Protein AF-A0A972LKK6-F1 (afdb_monomer)

Mean predicted aligned error: 5.14 Å

Foldseek 3Di:
DLVVLVVLVVCCVVVVNPVPVVSVVVLVVLVVVVVVPDAFQDVPSDADPDCPRHPVVSVLSVVCSVPVPQRDDVVVPDDPVVVPDDD

pLDDT: mean 87.82, std 10.49, range [48.38, 96.5]

Sequence (87 aa):
DLGNLELIRLAGRTLDRPDLRVATDLAARIVADVGAGPQCGLPGNVESPGLMTGLAGIGYGMLRLADPDQVPCLLLLESLYSRSVPL

Solvent-accessible surface area (backbone atoms only — not comparable to full-atom values): 5234 Å² total; per-residue (Å²): 108,64,72,58,42,52,52,48,50,49,48,23,62,78,68,74,36,87,78,53,55,66,39,55,56,50,48,55,50,52,54,55,49,46,72,75,48,80,75,20,75,41,87,88,47,48,86,36,78,41,56,90,46,10,52,4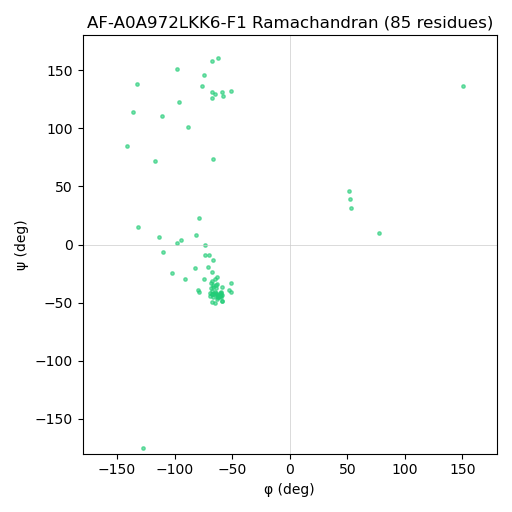4,28,52,55,50,42,51,49,30,69,77,35,64,86,82,36,70,49,71,94,74,65,51,67,71,71,82,78,74,63,87,129

Structure (mmCIF, N/CA/C/O backbone):
data_AF-A0A972LKK6-F1
#
_entr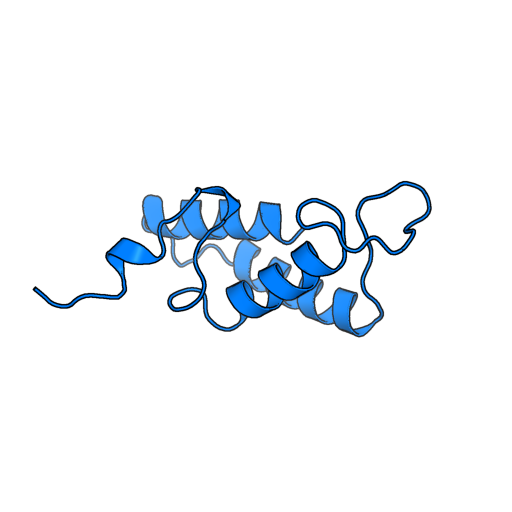y.id   AF-A0A972LKK6-F1
#
loop_
_atom_site.group_PDB
_atom_site.id
_atom_site.type_symbol
_atom_site.label_atom_id
_atom_site.label_alt_id
_atom_site.label_comp_id
_atom_site.label_asym_id
_atom_site.label_entity_id
_atom_site.label_seq_id
_atom_site.pdbx_PDB_ins_code
_atom_site.Cartn_x
_atom_site.Cartn_y
_atom_site.Cartn_z
_atom_site.occupancy
_atom_site.B_iso_or_equiv
_atom_site.auth_seq_id
_atom_site.auth_comp_id
_atom_site.auth_asym_id
_atom_site.auth_atom_id
_atom_site.pdbx_PDB_model_num
ATOM 1 N N . ASP A 1 1 ? 0.808 5.466 -3.898 1.00 86.94 1 ASP A N 1
ATOM 2 C CA . ASP A 1 1 ? -0.673 5.450 -3.941 1.00 86.94 1 ASP A CA 1
ATOM 3 C C . ASP A 1 1 ? -1.346 4.560 -2.907 1.00 86.94 1 ASP A C 1
ATOM 5 O O . ASP A 1 1 ? -2.242 5.044 -2.230 1.00 86.94 1 ASP A O 1
ATOM 9 N N . LEU A 1 2 ? -0.900 3.316 -2.702 1.00 91.00 2 LEU A N 1
ATOM 10 C CA . LEU A 1 2 ? -1.483 2.406 -1.698 1.00 91.00 2 LEU A CA 1
ATOM 11 C C . LEU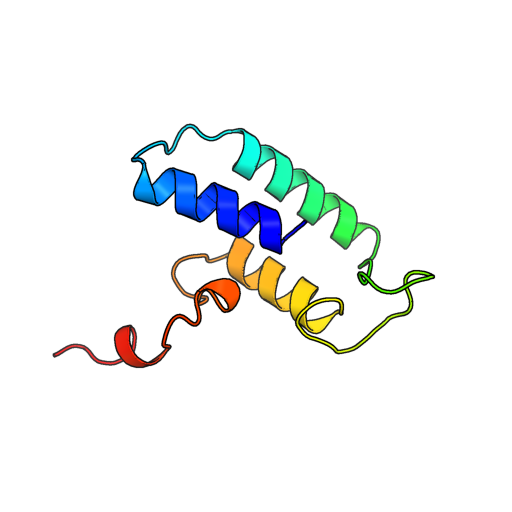 A 1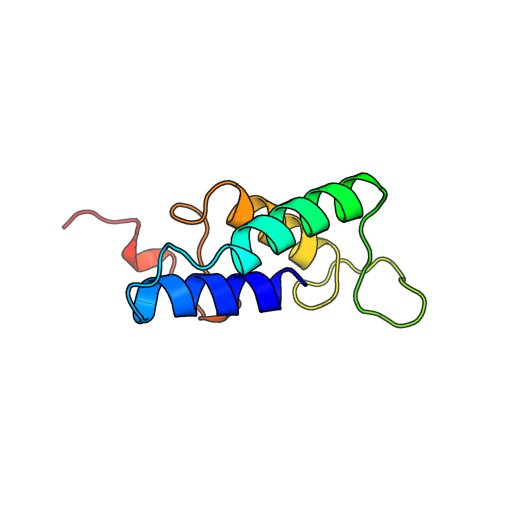 2 ? -1.604 3.006 -0.282 1.00 91.00 2 LEU A C 1
ATOM 13 O O . LEU A 1 2 ? -2.631 2.842 0.367 1.00 91.00 2 LEU A O 1
ATOM 17 N N . GLY A 1 3 ? -0.599 3.757 0.185 1.00 90.00 3 GLY A N 1
ATOM 18 C CA . GLY A 1 3 ? -0.685 4.426 1.490 1.00 90.00 3 GLY A CA 1
ATOM 19 C C . GLY A 1 3 ? -1.739 5.540 1.554 1.00 90.00 3 GLY A C 1
ATOM 20 O O . GLY A 1 3 ? -2.436 5.670 2.557 1.00 90.00 3 GLY A O 1
ATOM 21 N N . ASN A 1 4 ? -1.918 6.295 0.465 1.00 90.94 4 ASN A N 1
ATOM 22 C CA . ASN A 1 4 ? -2.959 7.325 0.373 1.00 90.94 4 ASN A CA 1
ATOM 23 C C . ASN A 1 4 ? -4.352 6.695 0.343 1.00 90.94 4 ASN A C 1
ATOM 25 O O . ASN A 1 4 ? -5.287 7.222 0.938 1.00 90.94 4 ASN A O 1
ATOM 29 N N . LEU A 1 5 ? -4.491 5.553 -0.328 1.00 91.31 5 LEU A N 1
ATOM 30 C CA . LEU A 1 5 ? -5.747 4.825 -0.367 1.00 91.31 5 LEU A CA 1
ATOM 31 C C . LEU A 1 5 ? -6.204 4.401 1.034 1.00 91.31 5 LEU A C 1
ATOM 33 O O . LEU A 1 5 ? -7.378 4.557 1.364 1.00 91.31 5 LEU A O 1
ATOM 37 N N . GLU A 1 6 ? -5.283 3.930 1.876 1.00 90.19 6 GLU A N 1
ATOM 38 C CA . GLU A 1 6 ? -5.616 3.527 3.244 1.00 90.19 6 GLU A CA 1
ATOM 39 C C . GLU A 1 6 ? -6.039 4.720 4.114 1.00 90.19 6 GLU A C 1
ATOM 41 O O . GLU A 1 6 ? -6.972 4.596 4.906 1.00 90.19 6 GLU A O 1
ATOM 46 N N . LEU A 1 7 ? -5.442 5.901 3.905 1.00 89.69 7 LEU A N 1
ATOM 47 C CA . LEU A 1 7 ? -5.903 7.142 4.534 1.00 89.69 7 LEU A CA 1
ATOM 48 C C . LEU A 1 7 ? -7.358 7.457 4.156 1.00 89.69 7 LEU A C 1
ATOM 50 O O . LEU A 1 7 ? -8.175 7.732 5.033 1.00 89.69 7 LEU A O 1
ATOM 54 N N . ILE A 1 8 ? -7.698 7.403 2.863 1.00 90.62 8 ILE A N 1
ATOM 55 C CA . ILE A 1 8 ? -9.060 7.695 2.387 1.00 90.62 8 ILE A CA 1
ATOM 56 C C . ILE A 1 8 ? -10.047 6.648 2.919 1.00 90.62 8 ILE A C 1
ATOM 58 O O . ILE A 1 8 ? -11.140 7.000 3.362 1.00 90.62 8 ILE A O 1
ATOM 62 N N . ARG A 1 9 ? -9.662 5.367 2.930 1.00 87.69 9 ARG A N 1
ATOM 63 C CA . ARG A 1 9 ? -10.483 4.272 3.462 1.00 87.69 9 ARG A CA 1
ATOM 64 C C . ARG A 1 9 ? -10.763 4.450 4.955 1.00 87.69 9 ARG A C 1
ATOM 66 O O . ARG A 1 9 ? -11.907 4.297 5.385 1.00 87.69 9 ARG A O 1
ATOM 73 N N . LEU A 1 10 ? -9.740 4.801 5.737 1.00 88.38 10 LEU A N 1
ATOM 74 C CA . LEU A 1 10 ? -9.888 5.096 7.159 1.00 88.38 10 LEU A CA 1
ATOM 75 C C . LEU A 1 10 ? -10.785 6.314 7.376 1.00 88.38 10 LEU A C 1
ATOM 77 O O . LEU A 1 10 ? -11.685 6.251 8.205 1.00 88.38 10 LEU A O 1
ATOM 81 N N . ALA A 1 11 ? -10.591 7.392 6.613 1.00 90.00 11 ALA A N 1
ATOM 82 C CA . ALA A 1 11 ? -11.445 8.573 6.690 1.00 90.00 11 ALA A CA 1
ATOM 83 C C . ALA A 1 11 ? -12.914 8.230 6.391 1.00 90.00 11 ALA A C 1
ATOM 85 O O . ALA A 1 11 ? -13.797 8.648 7.134 1.00 90.00 11 ALA A O 1
ATOM 86 N N . GLY A 1 12 ? -13.176 7.413 5.366 1.00 89.94 12 GLY A N 1
ATOM 87 C CA . GLY A 1 12 ? -14.521 6.934 5.037 1.00 89.94 12 GLY A CA 1
ATOM 88 C C . GLY A 1 12 ? -15.168 6.136 6.164 1.00 89.94 12 GLY A C 1
ATOM 89 O O . GLY A 1 12 ? -16.336 6.355 6.465 1.00 89.94 12 GLY A O 1
ATOM 90 N N . ARG A 1 13 ? -14.407 5.260 6.833 1.00 87.25 13 ARG A N 1
ATOM 91 C CA . ARG A 1 13 ? -14.892 4.518 8.008 1.00 87.25 13 ARG A CA 1
ATOM 92 C C . ARG A 1 13 ? -15.140 5.432 9.210 1.00 87.25 13 ARG A C 1
ATOM 94 O O . ARG A 1 13 ? -16.204 5.368 9.808 1.00 87.25 13 ARG A O 1
ATOM 101 N N . THR A 1 14 ? -14.178 6.282 9.560 1.00 90.69 14 THR A N 1
ATOM 102 C CA . THR A 1 14 ? -14.240 7.135 10.758 1.00 90.69 14 THR A CA 1
ATOM 103 C C . THR A 1 14 ? -15.314 8.217 10.657 1.00 90.69 14 THR A C 1
ATOM 105 O O . THR A 1 14 ? -15.906 8.583 11.667 1.00 90.69 14 THR A O 1
ATOM 108 N N . LEU A 1 15 ? -15.569 8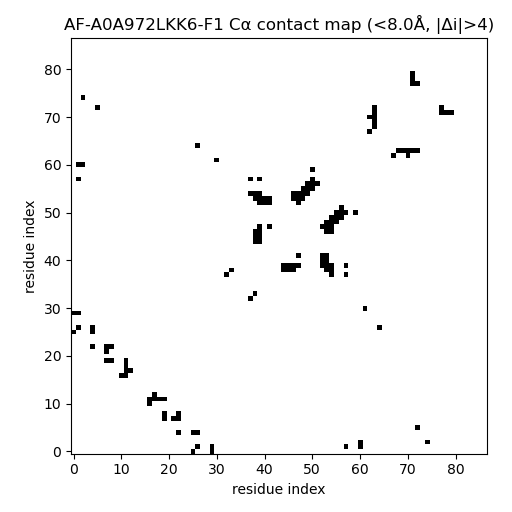.737 9.453 1.00 92.75 15 LEU A N 1
ATOM 109 C CA . LEU A 1 15 ? -16.559 9.790 9.208 1.00 92.75 15 LEU A CA 1
ATOM 110 C C . LEU A 1 15 ? -17.936 9.251 8.789 1.00 92.75 15 LEU A C 1
ATOM 112 O O . LEU A 1 15 ? -18.804 10.055 8.462 1.00 92.75 15 LEU A O 1
ATOM 116 N N . ASP A 1 16 ? -18.123 7.927 8.761 1.00 88.88 16 ASP A N 1
ATOM 117 C CA . ASP A 1 16 ? -19.335 7.257 8.261 1.00 88.88 16 ASP A CA 1
ATOM 118 C C . ASP A 1 16 ? -19.738 7.725 6.846 1.00 88.88 16 ASP A C 1
ATOM 120 O O . ASP A 1 16 ? -20.882 8.061 6.539 1.00 88.88 16 ASP A O 1
ATOM 124 N N . ARG A 1 17 ? -18.738 7.791 5.959 1.00 87.69 17 ARG A N 1
ATOM 125 C CA . ARG A 1 17 ? -18.861 8.174 4.545 1.00 87.69 17 ARG A CA 1
ATOM 126 C C . ARG A 1 17 ? -18.468 7.002 3.643 1.00 87.69 17 ARG A C 1
ATOM 128 O O . ARG A 1 17 ? -17.407 7.033 3.013 1.00 87.69 17 ARG A O 1
ATOM 135 N N . PRO A 1 18 ? -19.299 5.945 3.558 1.00 71.38 18 PRO A N 1
ATOM 136 C CA . PRO A 1 18 ? -19.028 4.797 2.688 1.00 71.38 18 PRO A CA 1
ATOM 137 C C . PRO A 1 18 ? -19.094 5.158 1.195 1.00 71.38 18 PRO A C 1
ATOM 139 O O . PRO A 1 18 ? -18.643 4.396 0.346 1.00 71.38 18 PRO A O 1
ATOM 142 N N . ASP A 1 19 ? -19.633 6.332 0.864 1.00 74.69 19 ASP A N 1
ATOM 143 C CA . ASP A 1 19 ? -19.791 6.870 -0.483 1.00 74.69 19 ASP A CA 1
ATOM 144 C C . ASP A 1 19 ? -18.522 7.523 -1.051 1.00 74.69 19 ASP A C 1
ATOM 146 O O . ASP A 1 19 ? -18.593 8.129 -2.121 1.00 74.69 19 ASP A O 1
ATOM 150 N N . LEU A 1 20 ? -17.364 7.413 -0.384 1.00 77.69 20 LEU A N 1
ATOM 151 C CA . LEU A 1 20 ? -16.079 7.900 -0.898 1.00 77.69 20 LEU A CA 1
ATOM 152 C C . LEU A 1 20 ? -15.628 7.100 -2.135 1.00 77.69 20 LEU A C 1
ATOM 154 O O . LEU A 1 20 ? -14.673 6.324 -2.100 1.00 77.69 20 LEU A O 1
ATOM 158 N N . ARG A 1 21 ? -16.297 7.348 -3.267 1.00 76.38 21 ARG A N 1
ATOM 159 C CA . ARG A 1 21 ? -16.027 6.777 -4.597 1.00 76.38 21 ARG A CA 1
ATOM 160 C C . ARG A 1 21 ? -14.565 6.917 -4.997 1.00 76.38 21 ARG A C 1
ATOM 162 O O . ARG A 1 21 ? -14.003 5.990 -5.565 1.00 76.38 21 ARG A O 1
ATOM 169 N N . VAL A 1 22 ? -13.928 8.007 -4.568 1.00 83.31 22 VAL A N 1
ATOM 170 C CA . VAL A 1 22 ? -12.501 8.279 -4.775 1.00 83.31 22 VAL A CA 1
ATOM 171 C C . VAL A 1 22 ? -11.613 7.117 -4.315 1.00 83.31 22 VAL A C 1
ATOM 173 O O . VAL A 1 22 ? -10.653 6.797 -5.007 1.00 83.31 22 VAL A O 1
ATOM 176 N N . ALA A 1 23 ? -11.926 6.442 -3.200 1.00 85.69 23 ALA A N 1
ATOM 177 C CA . ALA A 1 23 ? -11.154 5.273 -2.769 1.00 85.69 23 ALA A CA 1
ATOM 178 C C . ALA A 1 23 ? -11.323 4.083 -3.724 1.00 85.69 23 ALA A C 1
ATOM 180 O O . ALA A 1 23 ? -10.354 3.395 -4.024 1.00 85.69 23 ALA A O 1
ATOM 181 N N . THR A 1 24 ? -12.535 3.852 -4.228 1.00 86.06 24 THR A N 1
ATOM 182 C CA . THR A 1 24 ? -12.808 2.739 -5.151 1.00 86.06 24 THR A CA 1
ATOM 183 C C . THR A 1 24 ? -12.142 2.974 -6.506 1.00 86.06 24 THR A C 1
ATOM 185 O O . THR A 1 24 ? -11.484 2.080 -7.036 1.00 86.06 24 THR A O 1
ATOM 188 N N . ASP A 1 25 ? -12.243 4.193 -7.032 1.00 90.44 25 ASP A N 1
ATOM 189 C CA . ASP A 1 25 ? -11.640 4.564 -8.314 1.00 90.44 25 ASP A CA 1
ATOM 190 C C . ASP A 1 25 ? -10.106 4.508 -8.237 1.00 90.44 25 ASP A C 1
ATOM 192 O O . ASP A 1 25 ? -9.444 3.962 -9.124 1.00 90.44 25 ASP A O 1
ATOM 196 N N . LEU A 1 26 ? -9.531 5.000 -7.133 1.00 91.38 26 LEU A N 1
ATOM 197 C CA . LEU A 1 26 ? -8.096 4.918 -6.875 1.00 91.38 26 LEU A CA 1
ATOM 198 C C . LEU A 1 26 ? -7.630 3.462 -6.728 1.00 91.38 26 LEU A C 1
ATOM 200 O O . LEU A 1 26 ? -6.597 3.098 -7.286 1.00 91.38 26 LEU A O 1
ATOM 204 N N . ALA A 1 27 ? -8.391 2.618 -6.026 1.00 92.94 27 ALA A N 1
ATOM 205 C CA . ALA A 1 27 ? -8.093 1.194 -5.898 1.00 92.94 27 ALA A CA 1
ATOM 206 C C . ALA A 1 27 ? -8.045 0.501 -7.267 1.00 92.94 27 ALA A C 1
ATOM 208 O O . ALA A 1 27 ? -7.069 -0.184 -7.577 1.00 92.94 27 ALA A O 1
ATOM 209 N N . ALA A 1 28 ? -9.057 0.726 -8.110 1.00 93.94 28 ALA A N 1
ATOM 210 C CA . ALA A 1 28 ? -9.111 0.157 -9.454 1.00 93.94 28 ALA A CA 1
ATOM 211 C C . ALA A 1 28 ? -7.914 0.599 -10.309 1.00 93.94 28 ALA A C 1
ATOM 213 O O . ALA A 1 28 ? -7.311 -0.220 -11.007 1.00 93.94 28 ALA A O 1
ATOM 214 N N . ARG A 1 29 ? -7.524 1.878 -10.214 1.00 94.38 29 ARG A N 1
ATOM 215 C CA . ARG A 1 29 ? -6.353 2.403 -10.921 1.00 94.38 29 ARG A CA 1
ATOM 216 C C . ARG A 1 29 ? -5.056 1.736 -10.465 1.00 94.38 29 ARG A C 1
ATOM 218 O O . ARG A 1 29 ? -4.285 1.289 -11.307 1.00 94.38 29 ARG A O 1
ATOM 225 N N . ILE A 1 30 ? -4.848 1.619 -9.155 1.00 94.81 30 ILE A N 1
ATOM 226 C CA . ILE A 1 30 ? -3.655 0.985 -8.578 1.00 94.81 30 ILE A CA 1
ATOM 227 C C . ILE A 1 30 ? -3.534 -0.478 -9.023 1.00 94.81 30 ILE A C 1
ATOM 229 O O . ILE A 1 30 ? -2.441 -0.919 -9.373 1.00 94.81 30 ILE A O 1
ATOM 233 N N . VAL A 1 31 ? -4.639 -1.231 -9.027 1.00 96.12 31 VAL A N 1
ATOM 234 C CA . VAL A 1 31 ? -4.648 -2.631 -9.487 1.00 96.12 31 VAL A CA 1
ATOM 235 C C . VAL A 1 31 ? -4.233 -2.729 -10.954 1.00 96.12 31 VAL A C 1
ATOM 237 O O . VAL A 1 31 ? -3.391 -3.561 -11.290 1.00 96.12 31 VAL A O 1
ATOM 240 N N . ALA A 1 32 ? -4.773 -1.863 -11.814 1.00 96.50 32 ALA A N 1
ATOM 241 C CA . ALA A 1 32 ? -4.390 -1.824 -13.222 1.00 96.50 32 ALA A CA 1
ATOM 242 C C . ALA A 1 32 ? -2.900 -1.478 -13.405 1.00 96.50 32 ALA A C 1
ATOM 244 O O . ALA A 1 32 ? -2.211 -2.139 -14.181 1.00 96.50 32 ALA A O 1
ATOM 245 N N . ASP A 1 33 ? -2.394 -0.491 -12.662 1.00 94.62 33 ASP A N 1
ATOM 246 C CA . ASP A 1 33 ? -1.006 -0.031 -12.773 1.00 94.62 33 ASP A CA 1
ATOM 247 C C . ASP A 1 33 ? -0.006 -1.092 -12.317 1.00 94.62 33 ASP A C 1
ATOM 249 O O . ASP A 1 33 ? 0.954 -1.388 -13.025 1.00 94.62 33 ASP A O 1
ATOM 253 N N . VAL A 1 34 ? -0.262 -1.749 -11.187 1.00 94.81 34 VAL A N 1
ATOM 254 C CA . VAL A 1 34 ? 0.598 -2.844 -10.719 1.00 94.81 34 VAL A CA 1
ATOM 255 C C . VAL A 1 34 ? 0.520 -4.060 -11.641 1.00 94.81 34 VAL A C 1
ATOM 257 O O . VAL A 1 34 ? 1.530 -4.737 -11.818 1.00 94.81 34 VAL A O 1
ATOM 260 N N . GLY A 1 35 ? -0.627 -4.308 -12.281 1.00 94.19 35 GLY A N 1
ATOM 261 C CA . GLY A 1 35 ? -0.758 -5.330 -13.323 1.00 94.19 35 GLY A CA 1
ATOM 262 C C . GLY A 1 35 ? 0.106 -5.060 -14.562 1.00 94.19 35 GLY A C 1
ATOM 263 O O . GLY A 1 35 ? 0.527 -6.007 -15.223 1.00 94.19 35 GLY A O 1
ATOM 264 N N . ALA A 1 36 ? 0.409 -3.792 -14.856 1.00 94.56 36 ALA A N 1
ATOM 265 C CA . ALA A 1 36 ? 1.348 -3.402 -15.909 1.00 94.56 36 ALA A CA 1
ATOM 266 C C . ALA A 1 36 ? 2.822 -3.451 -15.456 1.00 94.56 36 ALA A C 1
ATOM 268 O O . ALA A 1 36 ? 3.722 -3.532 -16.292 1.00 94.56 36 ALA A O 1
ATOM 269 N N . GLY A 1 37 ? 3.071 -3.421 -14.146 1.00 92.75 37 GLY A N 1
ATOM 270 C CA . GLY A 1 37 ? 4.383 -3.595 -13.530 1.00 92.75 37 GLY A CA 1
ATOM 271 C C . GLY A 1 37 ? 4.494 -2.831 -12.205 1.00 92.75 37 GLY A C 1
ATOM 272 O O . GLY A 1 37 ? 4.076 -1.674 -12.129 1.00 92.75 37 GLY A O 1
ATOM 273 N N . PRO A 1 38 ? 5.061 -3.427 -11.140 1.00 91.38 38 PRO A N 1
ATOM 274 C CA . PRO A 1 38 ? 5.197 -2.744 -9.859 1.00 91.38 38 PRO A CA 1
ATOM 275 C C . PRO A 1 38 ? 6.187 -1.575 -9.955 1.00 91.38 38 PRO A C 1
ATOM 277 O O . PRO A 1 38 ? 7.310 -1.727 -10.429 1.00 91.38 38 PRO A O 1
ATOM 280 N N . GLN A 1 39 ? 5.791 -0.406 -9.449 1.00 92.44 39 GLN A N 1
ATOM 281 C CA . GLN A 1 39 ? 6.639 0.786 -9.409 1.00 92.44 39 GLN A CA 1
ATOM 282 C C . GLN A 1 39 ? 7.031 1.111 -7.968 1.00 92.44 39 GLN A C 1
ATOM 284 O O . GLN A 1 39 ? 6.200 1.518 -7.154 1.00 92.44 39 GLN A O 1
ATOM 289 N N . CYS A 1 40 ? 8.311 0.917 -7.647 1.00 93.44 40 CYS A N 1
ATOM 290 C CA . CYS A 1 40 ? 8.865 1.281 -6.346 1.00 93.44 40 CYS A CA 1
ATOM 291 C C . CYS A 1 40 ? 9.032 2.804 -6.237 1.00 93.44 40 CYS A C 1
ATOM 293 O O . CYS A 1 40 ? 9.387 3.471 -7.202 1.00 93.44 40 CYS A O 1
ATOM 295 N N . GLY A 1 41 ? 8.836 3.358 -5.039 1.00 89.44 41 GLY A N 1
ATOM 296 C CA . GLY A 1 41 ? 8.902 4.801 -4.768 1.00 89.44 41 GLY A CA 1
ATOM 297 C C . GLY A 1 41 ? 10.322 5.364 -4.643 1.00 89.44 41 GLY A C 1
ATOM 298 O O . GLY A 1 41 ? 10.519 6.368 -3.962 1.00 89.44 41 GLY A O 1
ATOM 299 N N . LEU A 1 42 ? 11.319 4.692 -5.223 1.00 88.12 42 LEU A N 1
ATOM 300 C CA . LEU A 1 42 ? 12.715 5.124 -5.226 1.00 88.12 42 LEU A CA 1
ATOM 301 C C . LEU A 1 42 ? 13.058 5.827 -6.547 1.00 88.12 42 LEU A C 1
ATOM 303 O O . LEU A 1 42 ? 12.486 5.481 -7.583 1.00 88.12 42 LEU A O 1
ATOM 307 N N . PRO A 1 43 ? 14.012 6.779 -6.552 1.00 88.50 43 PRO A N 1
ATOM 308 C CA . PRO A 1 43 ? 14.485 7.396 -7.786 1.00 88.50 43 PRO A CA 1
ATOM 309 C C . PRO A 1 43 ? 14.880 6.343 -8.827 1.00 88.50 43 PRO A C 1
ATOM 311 O O . PRO A 1 43 ? 15.596 5.391 -8.520 1.00 88.50 43 PRO A O 1
ATOM 314 N N . GLY A 1 44 ? 14.399 6.514 -10.058 1.00 86.50 44 GLY A N 1
ATOM 315 C CA . GLY A 1 44 ? 14.648 5.567 -11.147 1.00 86.50 44 GLY A CA 1
ATOM 316 C C . GLY A 1 44 ? 13.803 4.290 -11.102 1.00 86.50 44 GLY A C 1
ATOM 317 O O . GLY A 1 44 ? 14.084 3.382 -11.875 1.00 86.50 44 GLY A O 1
ATOM 318 N N . ASN A 1 45 ? 12.785 4.209 -10.234 1.00 82.62 45 ASN A N 1
ATOM 319 C CA . ASN A 1 45 ? 11.890 3.052 -10.092 1.00 82.62 45 ASN A CA 1
ATOM 320 C C . ASN A 1 45 ? 12.636 1.730 -9.863 1.00 82.62 45 ASN A C 1
ATOM 322 O O . ASN A 1 45 ? 12.179 0.666 -10.279 1.00 82.62 45 ASN A O 1
ATOM 326 N N . VAL A 1 46 ? 13.794 1.797 -9.204 1.00 90.44 46 VAL A N 1
ATOM 327 C CA . VAL A 1 46 ? 14.599 0.614 -8.906 1.00 90.44 46 VAL A CA 1
ATOM 328 C C . VAL A 1 46 ? 13.820 -0.288 -7.958 1.00 90.44 46 VAL A C 1
ATOM 330 O O . VAL A 1 46 ? 13.330 0.168 -6.920 1.00 90.44 46 VAL A O 1
ATOM 333 N N . GLU A 1 47 ? 13.720 -1.569 -8.312 1.00 92.62 47 GLU A N 1
ATOM 334 C CA . GLU A 1 47 ? 13.103 -2.565 -7.447 1.00 92.62 47 GLU A CA 1
ATOM 335 C C . GLU A 1 47 ? 13.822 -2.613 -6.100 1.00 92.62 47 GLU A C 1
ATOM 337 O O . GLU A 1 47 ? 15.042 -2.751 -6.011 1.00 92.62 47 GLU A O 1
ATOM 342 N N . SER A 1 48 ? 13.043 -2.494 -5.032 1.00 93.81 48 SER A N 1
ATOM 343 C CA . SER A 1 48 ? 13.541 -2.582 -3.668 1.00 93.81 48 SER A CA 1
ATOM 344 C C . SER A 1 48 ? 12.646 -3.513 -2.869 1.00 93.81 48 SER A C 1
ATOM 346 O O . SER A 1 48 ? 11.426 -3.413 -2.978 1.00 93.81 48 SER A O 1
ATOM 348 N N . PRO A 1 49 ? 13.199 -4.395 -2.023 1.00 95.25 49 PRO A N 1
ATOM 349 C CA . PRO A 1 49 ? 12.399 -5.303 -1.207 1.00 95.25 49 PRO A CA 1
ATOM 350 C C . PRO A 1 49 ? 11.695 -4.602 -0.027 1.00 95.25 49 PRO A C 1
ATOM 352 O O . PRO A 1 49 ? 11.016 -5.259 0.754 1.00 95.25 49 PRO A O 1
ATOM 355 N N . GLY A 1 50 ? 11.865 -3.287 0.150 1.00 95.12 50 GLY A N 1
ATOM 356 C CA . GLY A 1 50 ? 11.368 -2.552 1.315 1.00 95.12 50 GLY A CA 1
ATOM 357 C C . GLY A 1 50 ? 9.841 -2.448 1.424 1.00 95.12 50 GLY A C 1
ATOM 358 O O . GLY A 1 50 ? 9.108 -2.529 0.440 1.00 95.12 50 GLY A O 1
ATOM 359 N N . LEU A 1 51 ? 9.358 -2.205 2.646 1.00 94.31 51 LEU A N 1
ATOM 360 C CA . LEU A 1 51 ? 7.928 -2.054 2.935 1.00 94.31 51 LEU A CA 1
ATOM 361 C C . LEU A 1 51 ? 7.376 -0.674 2.548 1.00 94.31 51 LEU A C 1
ATOM 363 O O . LEU A 1 51 ? 6.268 -0.576 2.048 1.00 94.31 51 LEU A O 1
ATOM 367 N N . MET A 1 52 ? 8.112 0.410 2.803 1.00 91.88 52 MET A N 1
ATOM 368 C CA . MET A 1 52 ? 7.548 1.759 2.634 1.00 91.88 52 MET A CA 1
ATOM 369 C C . MET A 1 52 ? 7.530 2.207 1.169 1.00 91.88 52 MET A C 1
ATOM 371 O O . MET A 1 52 ? 6.575 2.830 0.718 1.00 91.88 52 MET A O 1
ATOM 375 N N . THR A 1 53 ? 8.587 1.885 0.425 1.00 93.25 53 THR A N 1
ATOM 376 C CA . THR A 1 53 ? 8.802 2.361 -0.952 1.00 93.25 53 THR A CA 1
ATOM 377 C C . THR A 1 53 ? 9.174 1.236 -1.915 1.00 93.25 53 THR A C 1
ATOM 379 O O . THR A 1 53 ? 9.660 1.509 -3.009 1.00 93.25 53 THR A O 1
ATOM 382 N N . GLY A 1 54 ? 8.960 -0.022 -1.523 1.00 94.69 54 GLY A N 1
ATOM 383 C CA . GLY A 1 54 ? 9.389 -1.195 -2.277 1.00 94.69 54 GLY A CA 1
ATOM 384 C C . GLY A 1 54 ? 8.280 -2.215 -2.544 1.00 94.69 54 GLY A C 1
ATOM 385 O O . GLY A 1 54 ? 7.110 -2.021 -2.206 1.00 94.69 54 GLY A O 1
ATOM 386 N N . LEU A 1 55 ? 8.683 -3.335 -3.139 1.00 96.19 55 LEU A N 1
ATOM 387 C CA . LEU A 1 55 ? 7.837 -4.450 -3.554 1.00 96.19 55 LEU A CA 1
ATOM 388 C C . LEU A 1 55 ? 7.055 -5.069 -2.393 1.00 96.19 55 LEU A C 1
ATOM 390 O O . LEU A 1 55 ? 5.894 -5.427 -2.575 1.00 96.19 55 LEU A O 1
ATOM 394 N N . ALA A 1 56 ? 7.643 -5.155 -1.193 1.00 96.25 56 ALA A N 1
ATOM 395 C CA . ALA A 1 56 ? 6.925 -5.669 -0.027 1.00 96.25 56 ALA A CA 1
ATOM 396 C C . ALA A 1 56 ? 5.739 -4.765 0.341 1.00 96.25 56 ALA A C 1
ATOM 398 O O . ALA A 1 56 ? 4.671 -5.267 0.681 1.00 96.25 56 ALA A O 1
ATOM 399 N N . GLY A 1 57 ? 5.890 -3.445 0.204 1.00 95.50 57 GLY A N 1
ATOM 400 C CA . GLY A 1 57 ? 4.797 -2.486 0.375 1.00 95.50 57 GLY A CA 1
ATOM 401 C C . GLY A 1 57 ? 3.686 -2.653 -0.647 1.00 95.50 57 GLY A C 1
ATOM 402 O O . GLY A 1 57 ? 2.507 -2.615 -0.298 1.00 95.50 57 GLY A O 1
ATOM 403 N N . ILE A 1 58 ? 4.065 -2.876 -1.906 1.00 95.81 58 ILE A N 1
ATOM 404 C CA . ILE A 1 58 ? 3.118 -3.093 -3.002 1.00 95.81 58 ILE A CA 1
ATOM 405 C C . ILE A 1 58 ? 2.333 -4.387 -2.775 1.00 95.81 58 ILE A C 1
ATOM 407 O O . ILE A 1 58 ? 1.104 -4.366 -2.784 1.00 95.81 58 ILE A O 1
ATOM 411 N N . GLY A 1 59 ? 3.026 -5.495 -2.499 1.00 95.88 59 GLY A N 1
ATOM 412 C CA . GLY A 1 59 ? 2.394 -6.781 -2.206 1.00 95.88 59 GLY A CA 1
ATOM 413 C C . GLY A 1 59 ? 1.484 -6.715 -0.979 1.00 95.88 59 GLY A C 1
ATOM 414 O O . GLY A 1 59 ? 0.340 -7.161 -1.036 1.00 95.88 59 GLY A O 1
ATOM 415 N N . TYR A 1 60 ? 1.945 -6.088 0.108 1.00 95.94 60 TYR A N 1
ATOM 416 C CA . TYR A 1 60 ? 1.132 -5.902 1.309 1.00 95.94 60 TYR A CA 1
ATOM 417 C C . TYR A 1 60 ? -0.114 -5.054 1.037 1.00 95.94 60 TYR A C 1
ATOM 419 O O . TYR A 1 60 ? -1.213 -5.411 1.456 1.00 95.94 60 TYR A O 1
ATOM 427 N N . GLY A 1 61 ? 0.037 -3.951 0.302 1.00 94.69 61 GLY A N 1
ATOM 428 C CA . GLY A 1 61 ? -1.085 -3.099 -0.072 1.00 94.69 61 GLY A CA 1
ATOM 429 C C . GLY A 1 61 ? -2.107 -3.815 -0.957 1.00 94.69 61 GLY A C 1
ATOM 430 O O . GLY A 1 61 ? -3.300 -3.592 -0.782 1.00 94.69 61 GLY A O 1
ATOM 431 N N . MET A 1 62 ? -1.677 -4.727 -1.835 1.00 95.94 62 MET A N 1
ATOM 432 C CA . MET A 1 62 ? -2.593 -5.568 -2.617 1.00 95.94 62 MET A CA 1
ATOM 433 C C . MET A 1 62 ? -3.365 -6.565 -1.759 1.00 95.94 62 MET A C 1
ATOM 435 O O . ME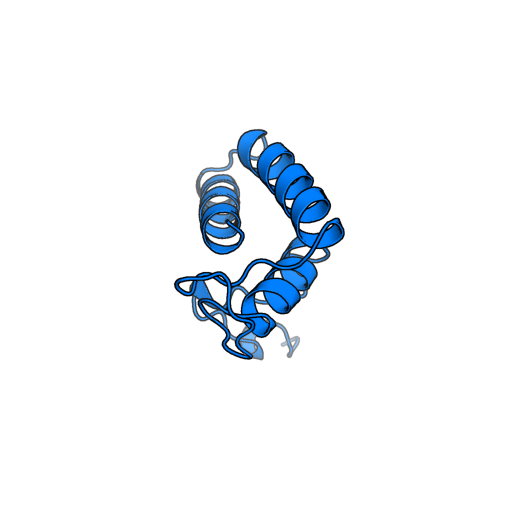T A 1 62 ? -4.573 -6.713 -1.931 1.00 95.94 62 MET A O 1
ATOM 439 N N . LEU A 1 63 ? -2.698 -7.209 -0.800 1.00 95.19 63 LEU A N 1
ATOM 440 C CA . LEU A 1 63 ? -3.377 -8.070 0.169 1.00 95.19 63 LEU A CA 1
ATOM 441 C C . LEU A 1 63 ? -4.405 -7.268 0.980 1.00 95.19 63 LEU A C 1
ATOM 443 O O . LEU A 1 63 ? -5.542 -7.701 1.140 1.00 95.19 63 LEU A O 1
ATOM 447 N N . ARG A 1 64 ? -4.030 -6.065 1.431 1.00 93.06 64 ARG A N 1
ATOM 448 C CA . ARG A 1 64 ? -4.909 -5.159 2.183 1.00 93.06 64 ARG A CA 1
ATOM 449 C C . ARG A 1 64 ? -6.106 -4.671 1.373 1.00 93.06 64 ARG A C 1
AT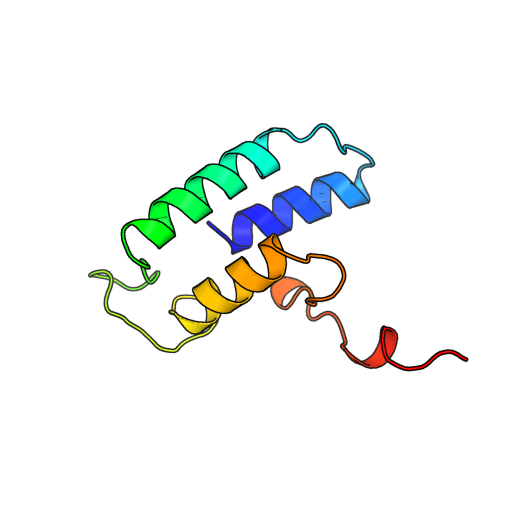OM 451 O O . ARG A 1 64 ? -7.174 -4.463 1.941 1.00 93.06 64 ARG A O 1
ATOM 458 N N . LEU A 1 65 ? -5.916 -4.467 0.073 1.00 93.00 65 LEU A N 1
ATOM 459 C CA . LEU A 1 65 ? -6.971 -4.121 -0.870 1.00 93.00 65 LEU A CA 1
ATOM 460 C C . LEU A 1 65 ? -7.968 -5.262 -1.066 1.00 93.00 65 LEU A C 1
ATOM 462 O O . LEU A 1 65 ? -9.169 -5.013 -1.109 1.00 93.00 65 LEU A O 1
ATOM 466 N N . ALA A 1 66 ? -7.464 -6.491 -1.190 1.00 93.38 66 ALA A N 1
ATOM 467 C CA . ALA A 1 66 ? -8.286 -7.677 -1.391 1.00 93.38 66 ALA A CA 1
ATOM 468 C C . ALA A 1 66 ? -9.105 -8.031 -0.143 1.00 93.38 66 ALA A C 1
ATOM 470 O O . ALA A 1 66 ? -10.280 -8.367 -0.266 1.00 93.38 66 ALA A O 1
ATOM 471 N N . ASP A 1 67 ? -8.499 -7.937 1.043 1.00 92.06 67 ASP A N 1
ATOM 472 C CA . ASP A 1 67 ? -9.171 -8.238 2.304 1.00 92.06 67 ASP A CA 1
ATOM 473 C C . ASP A 1 67 ? -8.766 -7.257 3.419 1.00 92.06 67 ASP A C 1
ATOM 475 O O . ASP A 1 67 ? -7.855 -7.514 4.221 1.00 92.06 67 ASP A O 1
ATOM 479 N N . PRO A 1 68 ? -9.443 -6.098 3.489 1.00 88.31 68 PRO A N 1
ATOM 480 C CA . PRO A 1 68 ? -9.131 -5.070 4.461 1.00 88.31 68 PRO A CA 1
ATOM 481 C C . PRO A 1 68 ? -9.496 -5.422 5.909 1.00 88.31 68 PRO A C 1
ATOM 483 O O . PRO A 1 68 ? -9.171 -4.646 6.814 1.00 88.31 68 PRO A O 1
ATOM 486 N N . ASP A 1 69 ? -10.207 -6.519 6.147 1.00 87.00 69 ASP A N 1
ATOM 487 C CA . ASP A 1 69 ? -10.602 -6.927 7.492 1.00 87.00 69 ASP A CA 1
ATOM 488 C C . ASP A 1 69 ? -9.715 -8.061 8.025 1.00 87.00 69 ASP A C 1
ATOM 490 O O . ASP A 1 69 ? -9.505 -8.139 9.236 1.00 87.00 69 ASP A O 1
ATOM 494 N N . GLN A 1 70 ? -9.087 -8.853 7.152 1.00 89.25 70 GLN A N 1
ATOM 495 C CA . GLN A 1 70 ? -8.103 -9.864 7.553 1.00 89.25 70 GLN A CA 1
ATOM 496 C C . GLN A 1 70 ? -6.665 -9.339 7.583 1.00 89.25 70 GLN A C 1
ATOM 498 O O . GLN A 1 70 ? -5.851 -9.811 8.379 1.00 89.25 70 GLN A O 1
ATOM 503 N N . VAL A 1 71 ? -6.331 -8.357 6.745 1.00 92.50 71 VAL A N 1
ATOM 504 C CA . VAL A 1 71 ? -4.978 -7.793 6.682 1.00 92.50 71 VAL A CA 1
ATOM 505 C C . VAL A 1 71 ? -4.907 -6.526 7.549 1.00 92.50 71 VAL A C 1
ATOM 507 O O . VAL A 1 71 ? -5.682 -5.595 7.324 1.00 92.50 71 VAL A O 1
ATOM 510 N N . PRO A 1 72 ? -4.006 -6.440 8.547 1.00 91.88 72 PRO A N 1
ATOM 511 C CA . PRO A 1 72 ? -3.896 -5.258 9.406 1.00 91.88 72 PRO A CA 1
ATOM 512 C C . PRO A 1 72 ? -3.514 -3.983 8.656 1.00 91.88 72 PRO A C 1
ATOM 514 O O . PRO A 1 72 ? -2.969 -4.004 7.556 1.00 91.88 72 PRO A O 1
ATOM 517 N N . CYS A 1 73 ? -3.770 -2.825 9.252 1.00 91.44 73 CYS A N 1
ATOM 518 C CA . CYS A 1 73 ? -3.187 -1.579 8.765 1.00 91.44 73 CYS A CA 1
ATOM 519 C C . CYS A 1 73 ? -1.819 -1.310 9.417 1.00 91.44 73 CYS A C 1
ATOM 521 O O . CYS A 1 73 ? -1.740 -0.805 10.538 1.00 91.44 73 CYS A O 1
ATOM 523 N N . LEU A 1 74 ? -0.723 -1.592 8.699 1.00 91.44 74 LEU A N 1
ATOM 524 C CA . LEU A 1 74 ? 0.636 -1.298 9.187 1.00 91.44 74 LEU A CA 1
ATOM 525 C C . LEU A 1 74 ? 0.905 0.201 9.358 1.00 91.44 74 LEU A C 1
ATOM 527 O O . LEU A 1 74 ? 1.675 0.575 10.234 1.00 91.44 74 LEU A O 1
ATOM 531 N N . LEU A 1 75 ? 0.258 1.065 8.568 1.00 90.56 75 LEU A N 1
ATOM 532 C CA . LEU A 1 75 ? 0.412 2.522 8.698 1.00 90.56 75 LEU A CA 1
ATOM 533 C C . LEU A 1 75 ? -0.170 3.062 10.010 1.00 90.56 75 LEU A C 1
ATOM 535 O O . LEU A 1 75 ? 0.259 4.109 10.482 1.00 90.56 75 LEU A O 1
ATOM 539 N N . LEU A 1 76 ? -1.118 2.333 10.602 1.00 91.00 76 LEU A N 1
ATOM 540 C CA . LEU A 1 76 ? -1.691 2.621 11.916 1.00 91.00 76 LEU A CA 1
ATOM 541 C C . LEU A 1 76 ? -1.053 1.789 13.033 1.00 91.00 76 LEU A C 1
ATOM 543 O O . LEU A 1 76 ? -1.478 1.897 14.180 1.00 91.00 76 LEU A O 1
ATOM 547 N N . LEU A 1 77 ? -0.061 0.952 12.705 1.00 91.06 77 LEU A N 1
ATOM 548 C CA . LEU A 1 77 ? 0.539 -0.017 13.623 1.00 91.06 77 LEU A CA 1
ATOM 549 C C . LEU A 1 77 ? -0.521 -0.911 14.294 1.00 91.06 77 LEU A C 1
ATOM 551 O O . LEU A 1 77 ? -0.430 -1.219 15.483 1.00 91.06 77 LEU A O 1
ATOM 555 N N . GLU A 1 78 ? -1.542 -1.325 13.531 1.00 90.38 78 GLU A N 1
ATOM 556 C CA . GLU A 1 78 ? -2.585 -2.217 14.039 1.00 90.38 78 GLU A CA 1
ATOM 557 C C . GLU A 1 78 ? -1.986 -3.541 14.529 1.00 90.38 78 GLU A C 1
ATOM 559 O O . GLU A 1 78 ? -1.220 -4.209 13.831 1.00 90.38 78 GLU A O 1
ATOM 564 N N . SER A 1 79 ? -2.376 -3.938 15.740 1.00 81.88 79 SER A N 1
ATOM 565 C CA . SER A 1 79 ? -1.921 -5.184 16.348 1.00 81.88 79 SER A CA 1
ATOM 566 C C . SER A 1 79 ? -2.628 -6.398 15.747 1.00 81.88 79 SER A C 1
ATOM 568 O O . SER A 1 79 ? -3.851 -6.428 15.620 1.00 81.88 79 SER A O 1
ATOM 570 N N . LEU A 1 80 ? -1.857 -7.452 15.473 1.00 75.38 80 LEU A N 1
ATOM 571 C CA . LEU A 1 80 ? -2.377 -8.785 15.145 1.00 75.38 80 LEU A CA 1
ATOM 572 C C . LEU A 1 80 ? -3.010 -9.489 16.362 1.00 75.38 80 LEU A C 1
ATOM 574 O O . LEU A 1 80 ? -3.797 -10.425 16.208 1.00 75.38 80 LEU A O 1
ATOM 578 N N . TYR A 1 81 ? -2.674 -9.045 17.575 1.00 69.88 81 TYR A N 1
ATOM 579 C CA . TYR A 1 81 ? -3.100 -9.684 18.819 1.00 69.88 81 TYR A CA 1
ATOM 580 C C . TYR A 1 81 ? -4.574 -9.412 19.153 1.00 69.88 81 TYR A C 1
ATOM 582 O O . TYR A 1 81 ? -5.240 -10.273 19.716 1.00 69.88 81 TYR A O 1
ATOM 590 N N . SER A 1 82 ? -5.134 -8.266 18.747 1.00 60.94 82 SER A N 1
ATOM 591 C CA . SER A 1 82 ? -6.548 -7.947 19.014 1.00 60.94 82 SER A CA 1
ATOM 592 C C . SER A 1 82 ? -7.545 -8.731 18.149 1.00 60.94 82 SER A C 1
ATOM 594 O O . SER A 1 82 ? -8.743 -8.666 18.409 1.00 60.94 82 SER A O 1
ATOM 596 N N . ARG A 1 83 ? -7.074 -9.467 17.129 1.00 61.72 83 ARG A N 1
ATOM 597 C CA . ARG A 1 83 ? -7.917 -10.224 16.184 1.00 61.72 83 ARG A CA 1
ATOM 598 C C . ARG A 1 83 ? -7.820 -11.752 16.331 1.00 61.72 83 ARG A C 1
ATOM 600 O O . ARG A 1 83 ? -8.572 -12.452 15.664 1.00 61.72 83 ARG A O 1
ATOM 607 N N . SER A 1 84 ? -6.917 -12.281 17.167 1.00 56.47 84 SER A N 1
ATOM 608 C CA . SER A 1 84 ? -6.562 -13.718 17.202 1.00 56.47 84 SER A CA 1
ATOM 609 C C . SER A 1 84 ? -6.955 -14.488 18.474 1.00 56.47 84 SER A C 1
ATOM 611 O O . SER A 1 84 ? -6.638 -15.671 18.578 1.00 56.47 84 SER A O 1
ATOM 613 N N . VAL A 1 85 ? -7.698 -13.887 19.411 1.00 48.38 85 VAL A N 1
ATOM 614 C CA . VAL A 1 85 ? -8.229 -14.605 20.585 1.00 48.38 85 VAL A CA 1
ATOM 615 C C . VAL A 1 85 ? -9.692 -14.207 20.823 1.00 48.38 85 VAL A C 1
ATOM 617 O O . VAL A 1 85 ? -9.942 -13.045 21.145 1.00 48.38 85 VAL A O 1
ATOM 620 N N . PRO A 1 86 ? -10.671 -15.122 20.677 1.00 50.19 86 PRO A N 1
ATOM 621 C CA . PRO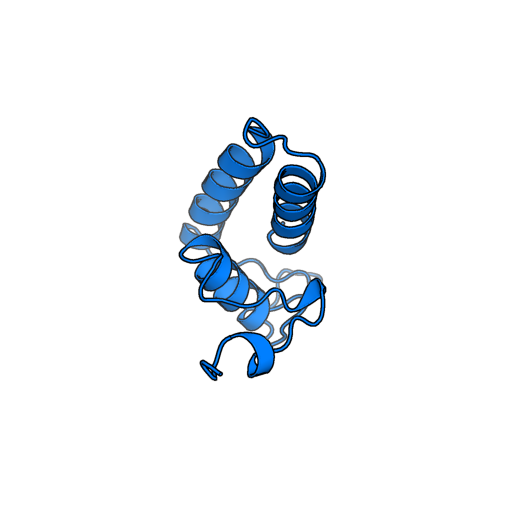 A 1 86 ? -11.969 -14.936 21.309 1.00 50.19 86 PRO A CA 1
ATOM 622 C C . PRO A 1 86 ? -11.778 -15.050 22.829 1.00 50.19 86 PRO A C 1
ATOM 624 O O . PRO A 1 86 ? -11.192 -16.030 23.292 1.00 50.19 86 PRO A O 1
ATOM 627 N N . LEU A 1 87 ? -12.227 -14.039 23.582 1.00 53.03 87 LEU A N 1
ATOM 628 C CA . LEU A 1 87 ? -12.458 -14.169 25.027 1.00 53.03 87 LEU A CA 1
ATOM 629 C C . LEU A 1 87 ? -13.578 -15.180 25.297 1.00 53.03 87 LEU A C 1
ATOM 631 O O . LEU A 1 87 ? -14.548 -15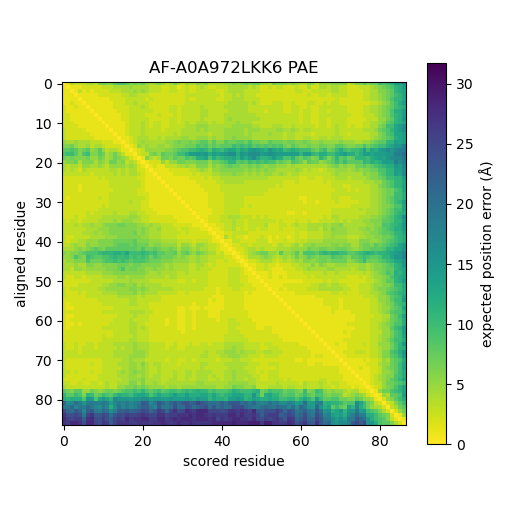.195 24.502 1.00 53.03 87 LEU A O 1
#

Secondary structure (DSSP, 8-state):
-HHHHHHHHHHHHHTT-TT-HHHHHHHHHHHHHHHH----SSGGG-----TTTSHHHHHHHHHHHH-TTTS--GGGT--SGGGS---

Radius of gyration: 14.13 Å; Cα contacts (8 Å, |Δi|>4): 74; chains: 1; bounding box: 34×25×41 Å